Protein AF-X1DHQ3-F1 (afdb_monomer_lite)

Radius of gyration: 14.54 Å; chains: 1; bounding box: 29×19×43 Å

Organism: NCBI:txid412755

Secondary structure (DSSP, 8-state):
-HHHHHHHHHHHHHHHHHHHHHHHHHHHHHHS-TTTHHHHHHHHHHHHHHHHHHHHTT-

Sequence (59 aa):
AKQANMRAKLRTDMAYYAIHHPAVLRAALRQAPEAVKPALLRAIAVSEANYEKALEALD

Structure (mmCIF, N/CA/C/O backbone):
data_AF-X1DHQ3-F1
#
_entry.id   AF-X1DHQ3-F1
#
loop_
_atom_site.group_PDB
_atom_site.id
_atom_site.type_symbol
_atom_site.label_atom_id
_atom_site.label_alt_id
_atom_site.label_comp_id
_atom_site.label_asym_id
_atom_site.label_entity_id
_atom_site.label_seq_id
_atom_site.pdbx_PDB_ins_code
_atom_site.Cartn_x
_atom_site.Cartn_y
_atom_site.Cartn_z
_atom_site.occupancy
_atom_site.B_iso_or_equiv
_atom_site.auth_seq_id
_atom_site.auth_comp_id
_atom_site.auth_asym_id
_atom_site.auth_atom_id
_atom_site.pdbx_PDB_model_num
ATOM 1 N N . ALA A 1 1 ? 16.790 -8.134 -24.556 1.00 61.12 1 ALA A N 1
ATOM 2 C CA . ALA A 1 1 ? 15.674 -9.109 -24.552 1.00 61.12 1 ALA A CA 1
ATOM 3 C C . ALA A 1 1 ? 15.309 -9.614 -23.145 1.00 61.12 1 ALA A C 1
ATOM 5 O O . ALA A 1 1 ? 14.199 -9.357 -22.705 1.00 61.12 1 ALA A O 1
ATOM 6 N N . LYS A 1 2 ? 16.215 -10.269 -22.394 1.00 63.06 2 LYS A N 1
ATOM 7 C CA . LYS A 1 2 ? 15.908 -10.846 -21.060 1.00 63.06 2 LYS A CA 1
ATOM 8 C C . LYS A 1 2 ? 15.556 -9.803 -19.981 1.00 63.06 2 LYS 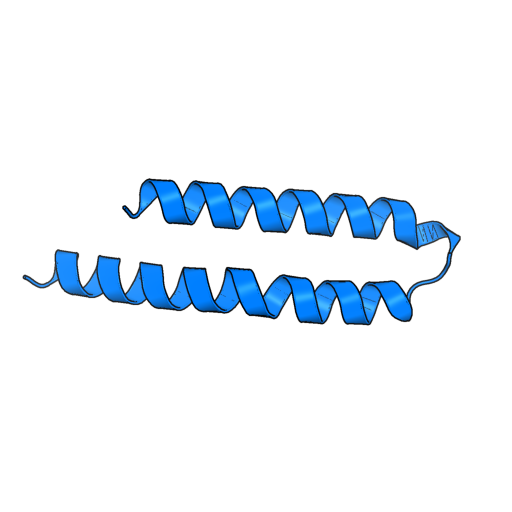A C 1
ATOM 10 O O . LYS A 1 2 ? 14.607 -9.985 -19.231 1.00 63.06 2 LYS A O 1
ATOM 15 N N . GLN A 1 3 ? 16.286 -8.687 -19.957 1.00 64.38 3 GLN A N 1
ATOM 16 C CA . GLN A 1 3 ? 16.113 -7.610 -18.972 1.00 64.38 3 GLN A CA 1
ATOM 17 C C . GLN A 1 3 ? 14.801 -6.824 -19.169 1.00 64.38 3 GLN A C 1
ATOM 19 O O . GLN A 1 3 ? 14.119 -6.508 -18.202 1.00 64.38 3 GLN A O 1
ATOM 24 N N . ALA A 1 4 ? 14.406 -6.581 -20.424 1.00 68.31 4 ALA A N 1
ATOM 25 C CA . ALA A 1 4 ? 13.135 -5.932 -20.760 1.00 68.31 4 ALA A CA 1
ATOM 26 C C . ALA A 1 4 ? 11.922 -6.782 -20.339 1.00 68.31 4 ALA A C 1
ATOM 28 O O . ALA A 1 4 ? 10.948 -6.249 -19.822 1.00 68.31 4 ALA A O 1
ATOM 29 N N . ASN A 1 5 ? 12.011 -8.110 -20.479 1.00 78.19 5 ASN A N 1
ATOM 30 C CA . ASN A 1 5 ? 10.966 -9.034 -20.031 1.00 78.19 5 ASN A CA 1
ATOM 31 C C . ASN A 1 5 ? 10.856 -9.067 -18.489 1.00 78.19 5 ASN A C 1
ATOM 33 O O . ASN A 1 5 ? 9.759 -9.017 -17.943 1.00 78.19 5 ASN A O 1
ATOM 37 N N . MET A 1 6 ? 11.989 -9.030 -17.773 1.00 80.19 6 MET A N 1
ATOM 38 C CA . MET A 1 6 ? 11.991 -8.903 -16.306 1.00 80.19 6 MET A CA 1
ATOM 39 C C . MET A 1 6 ? 11.399 -7.570 -15.827 1.00 80.19 6 MET A C 1
ATOM 41 O O . MET A 1 6 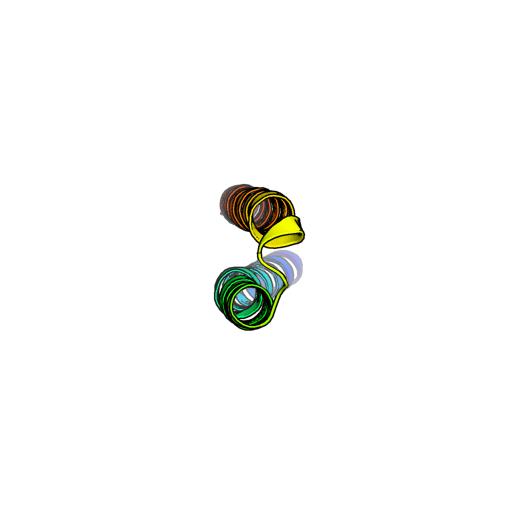? 10.617 -7.575 -14.882 1.00 80.19 6 MET A O 1
ATOM 45 N N . ARG A 1 7 ? 11.719 -6.445 -16.487 1.00 80.44 7 ARG A N 1
ATOM 46 C CA . ARG A 1 7 ? 11.119 -5.134 -16.171 1.00 80.44 7 ARG A CA 1
ATOM 47 C C . ARG A 1 7 ? 9.616 -5.116 -16.440 1.00 80.44 7 ARG A C 1
ATOM 49 O O . ARG A 1 7 ? 8.870 -4.636 -15.597 1.00 80.44 7 ARG A O 1
ATOM 56 N N . ALA A 1 8 ? 9.167 -5.694 -17.555 1.00 83.88 8 ALA A N 1
ATOM 57 C CA . ALA A 1 8 ? 7.744 -5.812 -17.868 1.00 83.88 8 ALA A CA 1
ATOM 58 C C . ALA A 1 8 ? 6.994 -6.652 -16.821 1.00 83.88 8 ALA A C 1
ATOM 60 O O . ALA A 1 8 ? 5.958 -6.221 -16.323 1.00 83.88 8 ALA A O 1
ATOM 61 N N . LYS A 1 9 ? 7.553 -7.802 -16.419 1.00 86.62 9 LYS A N 1
ATOM 62 C CA . LYS A 1 9 ? 6.989 -8.638 -15.350 1.00 86.62 9 LYS A CA 1
ATOM 63 C C 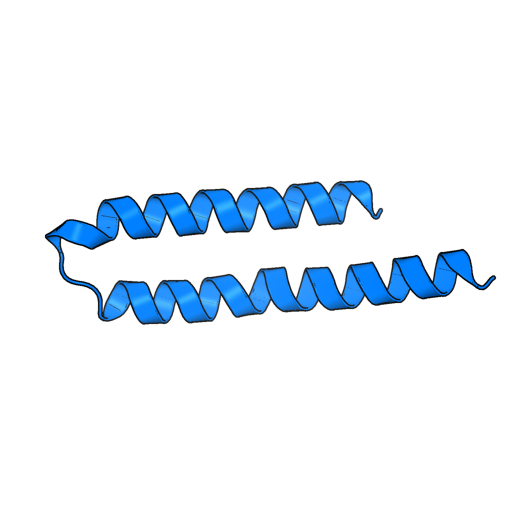. LYS A 1 9 ? 6.916 -7.885 -14.020 1.00 86.62 9 LYS A C 1
ATOM 65 O O . LYS A 1 9 ? 5.865 -7.873 -13.391 1.00 86.62 9 LYS A O 1
ATOM 70 N N . LEU A 1 10 ? 8.006 -7.226 -13.623 1.00 87.25 10 LEU A N 1
ATOM 71 C CA . LEU A 1 10 ? 8.058 -6.446 -12.388 1.00 87.25 10 LEU A CA 1
ATOM 72 C C . LEU A 1 10 ? 7.020 -5.318 -12.394 1.00 87.25 10 LEU A C 1
ATOM 74 O O . LEU A 1 10 ? 6.332 -5.120 -11.401 1.00 87.25 10 LEU A O 1
ATOM 78 N N . ARG A 1 11 ? 6.853 -4.627 -13.524 1.00 84.56 11 ARG A N 1
ATOM 79 C CA . ARG A 1 11 ? 5.826 -3.597 -13.693 1.00 84.56 11 ARG A CA 1
ATOM 80 C C . ARG A 1 11 ? 4.417 -4.165 -13.519 1.00 84.56 11 ARG A C 1
ATOM 82 O O . ARG A 1 11 ? 3.616 -3.575 -12.802 1.00 84.56 11 ARG A O 1
ATOM 89 N N . THR A 1 12 ? 4.116 -5.305 -14.145 1.00 86.88 12 THR A N 1
ATOM 90 C CA . THR A 1 12 ? 2.816 -5.979 -13.997 1.00 86.88 12 THR A CA 1
ATOM 91 C C . THR A 1 12 ? 2.550 -6.376 -12.547 1.00 86.88 12 THR A C 1
ATOM 93 O O . THR A 1 12 ? 1.474 -6.080 -12.029 1.00 86.88 12 THR A O 1
ATOM 96 N N . ASP A 1 13 ? 3.531 -6.983 -11.876 1.00 86.38 13 ASP A N 1
ATOM 97 C CA . ASP A 1 13 ? 3.409 -7.383 -10.473 1.00 86.38 13 ASP A CA 1
ATOM 98 C C . ASP A 1 13 ? 3.197 -6.148 -9.577 1.00 86.38 13 ASP A C 1
ATOM 100 O O . ASP A 1 13 ? 2.313 -6.130 -8.721 1.00 86.38 13 ASP A O 1
ATOM 104 N N . MET A 1 14 ? 3.947 -5.068 -9.807 1.00 83.88 14 MET A N 1
ATOM 105 C CA . MET A 1 14 ? 3.806 -3.822 -9.054 1.00 83.88 14 MET A CA 1
ATOM 106 C C . MET A 1 14 ? 2.462 -3.132 -9.274 1.00 83.88 14 MET A C 1
ATOM 108 O O . MET A 1 14 ? 1.869 -2.674 -8.301 1.00 83.88 14 MET A O 1
ATOM 112 N N . ALA A 1 15 ? 1.946 -3.105 -10.504 1.00 82.56 15 ALA A N 1
ATOM 113 C CA . ALA A 1 15 ? 0.619 -2.565 -10.795 1.00 82.56 15 ALA A CA 1
ATOM 114 C C 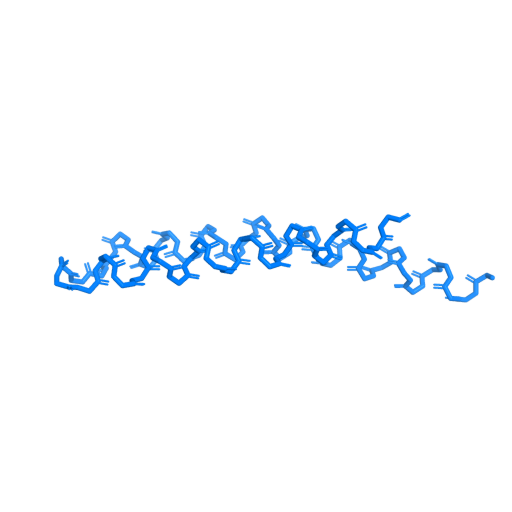. ALA A 1 15 ? -0.480 -3.380 -10.096 1.00 82.56 15 ALA A C 1
ATOM 116 O O . ALA A 1 15 ? -1.404 -2.815 -9.512 1.00 82.56 15 ALA A O 1
ATOM 117 N N . TYR A 1 16 ? -0.343 -4.709 -10.086 1.00 86.62 16 TYR A N 1
ATOM 118 C CA . TYR A 1 16 ? -1.245 -5.599 -9.361 1.00 86.62 16 TYR A CA 1
ATOM 119 C C . TYR A 1 16 ? -1.243 -5.295 -7.852 1.00 86.62 16 TYR A C 1
ATOM 121 O O . TYR A 1 16 ? -2.300 -5.068 -7.258 1.00 86.62 16 TYR A O 1
ATOM 129 N N . TYR A 1 17 ? -0.067 -5.220 -7.220 1.00 82.31 17 TYR A N 1
ATOM 130 C CA . TYR A 1 17 ? 0.031 -4.933 -5.785 1.00 82.31 17 TYR A CA 1
ATOM 131 C C . TYR A 1 17 ? -0.422 -3.514 -5.424 1.00 82.31 17 TYR A C 1
ATOM 133 O O . TYR A 1 17 ? -1.081 -3.344 -4.397 1.00 82.31 17 TYR A O 1
ATOM 141 N N . ALA A 1 18 ? -0.152 -2.523 -6.277 1.00 78.56 18 ALA A N 1
ATOM 142 C CA . ALA A 1 18 ? -0.614 -1.148 -6.097 1.00 78.56 18 ALA A CA 1
ATOM 143 C C . ALA A 1 18 ? -2.148 -1.040 -6.055 1.00 78.56 18 ALA A C 1
ATOM 145 O O . ALA A 1 18 ? -2.680 -0.181 -5.361 1.00 78.56 18 ALA A O 1
ATOM 146 N N . ILE A 1 19 ? -2.870 -1.931 -6.744 1.00 81.12 19 ILE A N 1
ATOM 147 C CA . ILE A 1 19 ? -4.341 -1.971 -6.743 1.00 81.12 19 ILE A CA 1
ATOM 148 C C . ILE A 1 19 ? -4.875 -2.805 -5.569 1.00 81.12 19 ILE A C 1
ATOM 150 O O . ILE A 1 19 ? -5.802 -2.392 -4.866 1.00 81.12 19 ILE A O 1
ATOM 154 N N . HIS A 1 20 ? -4.303 -3.989 -5.335 1.00 84.06 20 HIS A N 1
ATOM 155 C CA . HIS A 1 20 ? -4.872 -4.951 -4.390 1.00 84.06 20 HIS A CA 1
ATOM 156 C C . HIS A 1 20 ? -4.489 -4.699 -2.928 1.00 84.06 20 HIS A C 1
ATOM 158 O O . HIS A 1 20 ? -5.327 -4.900 -2.045 1.00 84.06 20 HIS A O 1
ATOM 164 N N . HIS A 1 21 ? -3.274 -4.223 -2.635 1.00 83.75 21 HIS A N 1
ATOM 165 C CA . HIS A 1 21 ? -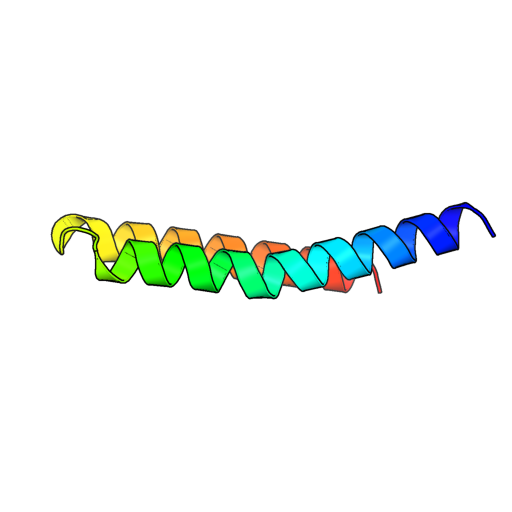2.874 -3.944 -1.251 1.00 83.75 21 HIS A CA 1
ATOM 166 C C . HIS A 1 21 ? -3.712 -2.837 -0.602 1.00 83.75 21 HIS A C 1
ATOM 168 O O . HIS A 1 21 ? -4.195 -3.052 0.514 1.00 83.75 21 HIS A O 1
ATOM 174 N N . PRO A 1 22 ? -4.002 -1.703 -1.266 1.00 81.44 22 PRO A N 1
ATOM 175 C CA . PRO A 1 22 ? -4.870 -0.695 -0.674 1.00 81.44 22 PRO A CA 1
ATOM 176 C C . PRO A 1 22 ? -6.294 -1.185 -0.423 1.00 81.44 22 PRO A C 1
ATOM 178 O O . PRO A 1 22 ? -6.910 -0.777 0.557 1.00 81.44 22 PRO A O 1
ATOM 181 N N . ALA A 1 23 ? -6.829 -2.086 -1.253 1.00 83.44 23 ALA A N 1
ATOM 182 C CA . ALA A 1 23 ? -8.147 -2.676 -1.021 1.00 83.44 23 ALA A CA 1
ATOM 183 C C . ALA A 1 23 ? -8.180 -3.513 0.270 1.00 83.44 23 ALA A C 1
ATOM 185 O O . ALA A 1 23 ? -9.100 -3.367 1.081 1.00 83.44 23 ALA A O 1
ATOM 186 N N . VAL A 1 24 ? -7.149 -4.334 0.497 1.00 85.38 24 VAL A N 1
ATOM 187 C CA . VAL A 1 24 ? -6.997 -5.139 1.721 1.00 85.38 24 VAL A CA 1
ATOM 188 C C . VAL A 1 24 ? -6.795 -4.242 2.942 1.00 85.38 24 VAL A C 1
ATOM 190 O O . VAL A 1 24 ? -7.466 -4.419 3.959 1.00 85.38 24 VAL A O 1
ATOM 193 N N . LEU A 1 25 ? -5.940 -3.224 2.838 1.00 82.94 25 LEU A N 1
ATOM 194 C CA . LEU A 1 25 ? -5.683 -2.304 3.944 1.00 82.94 25 LEU A CA 1
ATOM 195 C C . LEU A 1 25 ? -6.905 -1.433 4.274 1.00 82.94 25 LEU A C 1
ATOM 197 O O . LEU A 1 25 ? -7.198 -1.211 5.446 1.00 82.94 25 LEU A O 1
ATOM 201 N N . ARG A 1 26 ? -7.681 -0.997 3.273 1.00 84.75 26 ARG A N 1
ATOM 202 C CA . ARG A 1 26 ? -8.973 -0.319 3.484 1.00 84.75 26 ARG A CA 1
ATOM 203 C C . ARG A 1 26 ? -9.996 -1.250 4.138 1.00 84.75 26 ARG A C 1
ATOM 205 O O . ARG A 1 26 ? -10.780 -0.804 4.974 1.00 84.75 26 ARG A O 1
ATOM 212 N N . ALA A 1 27 ? -9.994 -2.541 3.805 1.00 87.94 27 ALA A N 1
ATOM 213 C CA . ALA A 1 27 ? -10.845 -3.523 4.473 1.00 87.94 27 ALA A CA 1
ATOM 214 C C . ALA A 1 27 ? -10.445 -3.741 5.942 1.00 87.94 27 ALA A C 1
ATOM 216 O O . ALA A 1 27 ? -11.330 -3.846 6.795 1.00 87.94 27 ALA A O 1
ATOM 217 N N . ALA A 1 28 ? -9.144 -3.746 6.245 1.00 85.56 28 ALA A N 1
ATOM 218 C CA . ALA A 1 28 ? -8.636 -3.770 7.615 1.00 85.56 28 ALA A CA 1
ATOM 219 C C . ALA A 1 28 ? -8.993 -2.478 8.370 1.00 85.56 28 ALA A C 1
ATOM 221 O O . ALA A 1 28 ? -9.446 -2.536 9.508 1.00 85.56 28 ALA A O 1
ATOM 222 N N . LEU A 1 29 ? -8.899 -1.316 7.713 1.00 88.00 29 LEU A N 1
ATOM 223 C CA . LEU A 1 29 ? -9.282 -0.021 8.280 1.00 88.00 29 LEU A CA 1
ATOM 224 C C . LEU A 1 29 ? -10.754 0.033 8.702 1.00 88.00 29 LEU A C 1
ATOM 226 O O . LEU A 1 29 ? -11.066 0.598 9.748 1.00 88.00 29 LEU A O 1
ATOM 230 N N . ARG A 1 30 ? -11.657 -0.576 7.924 1.00 89.62 30 ARG A N 1
ATOM 231 C CA . ARG A 1 30 ? -13.083 -0.664 8.285 1.00 89.62 30 ARG A CA 1
ATOM 232 C C . ARG A 1 30 ? -13.323 -1.434 9.585 1.00 89.62 30 ARG A C 1
ATOM 234 O O . ARG A 1 30 ? -14.278 -1.125 10.286 1.00 89.62 30 ARG A O 1
ATOM 241 N N . GLN A 1 31 ? -12.471 -2.409 9.891 1.00 92.38 31 GLN A N 1
ATOM 242 C CA . GLN A 1 31 ? -12.574 -3.265 11.078 1.00 92.38 31 GLN A CA 1
ATOM 243 C C . GLN A 1 31 ? -11.727 -2.759 12.255 1.00 92.38 31 GLN A C 1
ATOM 245 O O . GLN A 1 31 ? -11.866 -3.248 13.373 1.00 92.38 31 GLN A O 1
ATOM 250 N N . ALA A 1 32 ? -10.838 -1.794 12.016 1.00 90.38 32 ALA A N 1
ATOM 251 C CA . ALA A 1 32 ? -9.916 -1.294 13.019 1.00 90.38 32 ALA A CA 1
ATOM 252 C C . ALA A 1 32 ? -10.631 -0.419 14.073 1.00 90.38 32 ALA A C 1
ATOM 254 O O . ALA A 1 32 ? -11.549 0.331 13.725 1.00 90.38 32 ALA A O 1
ATOM 255 N N . PRO A 1 33 ? -10.191 -0.445 15.346 1.00 93.75 33 PRO A N 1
ATOM 256 C CA . PRO A 1 33 ? -10.676 0.478 16.372 1.00 93.75 33 PRO A CA 1
ATOM 257 C C . PRO A 1 33 ? -10.502 1.948 15.963 1.00 93.75 33 PRO A C 1
ATOM 259 O O . PRO A 1 33 ? -9.473 2.312 15.394 1.00 93.75 33 PRO A O 1
ATOM 262 N N . GLU A 1 34 ? -11.458 2.816 16.315 1.00 92.12 34 GLU A N 1
ATOM 263 C CA . GLU A 1 34 ? -11.418 4.251 15.964 1.00 92.12 34 GLU A CA 1
ATOM 264 C C . GLU A 1 34 ? -10.100 4.930 16.364 1.00 92.12 34 GLU A C 1
ATOM 266 O O . GLU A 1 34 ? -9.537 5.704 15.594 1.00 92.12 34 GLU A O 1
ATOM 271 N N . ALA A 1 35 ? -9.546 4.562 17.524 1.00 93.94 35 ALA A N 1
ATOM 272 C CA . ALA A 1 35 ? -8.289 5.107 18.033 1.00 93.94 35 ALA A CA 1
ATOM 273 C C . ALA A 1 35 ? -7.079 4.870 17.104 1.00 93.94 35 ALA A C 1
ATOM 275 O O . ALA A 1 35 ? -6.140 5.664 17.115 1.00 93.94 35 ALA A O 1
ATOM 276 N N . VAL A 1 36 ? -7.085 3.804 16.293 1.00 91.50 36 VAL A N 1
ATOM 277 C CA . VAL A 1 36 ? -5.952 3.447 15.416 1.00 91.50 36 VAL A CA 1
ATOM 278 C C . VAL A 1 36 ? -6.191 3.785 13.943 1.00 91.50 36 VAL A C 1
ATOM 280 O O . VAL A 1 36 ? -5.235 3.809 13.162 1.00 91.50 36 VAL A O 1
ATOM 283 N N . LYS A 1 37 ? -7.432 4.098 13.543 1.00 90.69 37 LYS A N 1
ATOM 284 C CA . LYS A 1 37 ? -7.771 4.444 12.151 1.00 90.69 37 LYS A CA 1
ATOM 285 C C . LYS A 1 37 ? -6.926 5.589 11.576 1.00 90.69 37 LYS A C 1
ATOM 287 O O . LYS A 1 37 ? -6.471 5.443 10.441 1.00 90.69 37 LYS A O 1
ATOM 292 N N . PRO A 1 38 ? -6.633 6.685 12.309 1.00 92.19 38 PRO A N 1
ATOM 293 C CA . PRO A 1 38 ? -5.798 7.762 11.778 1.00 92.19 38 PRO A CA 1
ATOM 294 C C . PRO A 1 38 ? -4.367 7.313 11.458 1.00 92.19 38 PRO A C 1
ATOM 296 O O . PRO A 1 38 ? -3.803 7.721 10.444 1.00 92.19 38 PRO A O 1
ATOM 299 N N . ALA A 1 39 ? -3.779 6.457 12.298 1.00 90.88 39 ALA A N 1
ATOM 300 C CA . ALA A 1 39 ? -2.439 5.921 12.072 1.00 90.88 39 ALA A CA 1
ATOM 301 C C . ALA A 1 39 ? -2.421 4.965 10.869 1.00 90.88 39 ALA A C 1
ATOM 303 O O . ALA A 1 39 ? -1.541 5.054 10.013 1.00 90.88 39 ALA A O 1
ATOM 304 N N . LEU A 1 40 ? -3.437 4.105 10.762 1.00 88.00 40 LEU A N 1
ATOM 305 C CA . LEU A 1 40 ? -3.569 3.159 9.660 1.00 88.00 40 LEU A CA 1
ATOM 306 C C . LEU A 1 40 ? -3.817 3.864 8.315 1.00 88.00 40 LEU A C 1
ATOM 308 O O . LEU A 1 40 ? -3.219 3.485 7.312 1.00 88.00 40 LEU A O 1
ATOM 312 N N . LEU A 1 41 ? -4.613 4.938 8.294 1.00 90.44 41 LEU A N 1
ATOM 313 C CA . LEU A 1 41 ? -4.804 5.785 7.109 1.00 90.44 41 LEU A CA 1
ATOM 314 C C . LEU A 1 41 ? -3.486 6.379 6.599 1.00 90.44 41 LEU A C 1
ATOM 316 O O . LEU A 1 41 ? -3.229 6.358 5.397 1.00 90.44 41 LEU A O 1
ATOM 320 N N . ARG A 1 42 ? -2.627 6.871 7.501 1.00 90.88 42 ARG A N 1
ATOM 321 C CA . ARG A 1 42 ? -1.306 7.399 7.124 1.00 90.88 42 ARG A CA 1
ATOM 322 C C . ARG A 1 42 ? -0.413 6.312 6.532 1.00 90.88 42 ARG A C 1
ATOM 324 O O . ARG A 1 42 ? 0.244 6.558 5.526 1.00 90.88 42 ARG A O 1
ATOM 331 N N . ALA A 1 43 ? -0.414 5.115 7.119 1.00 87.88 43 ALA A N 1
ATOM 332 C CA . ALA A 1 43 ? 0.356 3.987 6.600 1.00 87.88 43 ALA A CA 1
ATOM 333 C C . ALA A 1 43 ? -0.100 3.577 5.187 1.00 87.88 43 ALA A C 1
ATOM 335 O O . ALA A 1 43 ? 0.739 3.327 4.323 1.00 87.88 43 ALA A O 1
ATOM 336 N N . ILE A 1 44 ? -1.415 3.578 4.930 1.00 87.44 44 ILE A N 1
ATOM 337 C CA . ILE A 1 44 ? -1.982 3.317 3.597 1.00 87.44 44 ILE A CA 1
A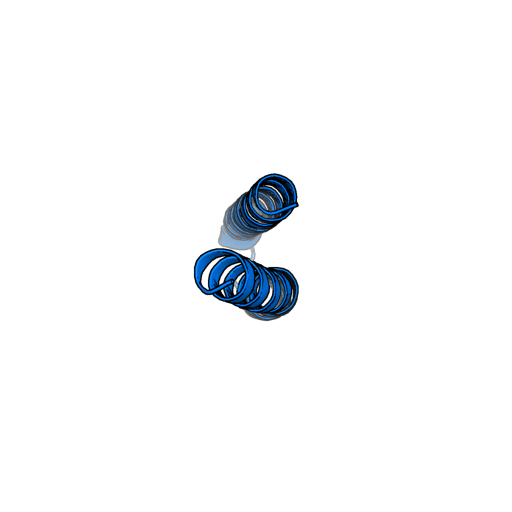TOM 338 C C . ILE A 1 44 ? -1.512 4.370 2.595 1.00 87.44 44 ILE A C 1
ATOM 340 O O . ILE A 1 44 ? -0.995 4.004 1.545 1.00 87.44 44 ILE A O 1
ATOM 344 N N . ALA A 1 45 ? -1.626 5.656 2.937 1.00 89.31 45 ALA A N 1
ATOM 345 C CA . ALA A 1 45 ? -1.224 6.744 2.048 1.00 89.31 45 ALA A CA 1
ATOM 346 C C . ALA A 1 45 ? 0.273 6.689 1.689 1.00 89.31 45 ALA A C 1
ATOM 348 O O . ALA A 1 45 ? 0.642 6.871 0.531 1.00 89.31 45 ALA A O 1
ATOM 349 N N . VAL A 1 46 ? 1.143 6.384 2.661 1.00 89.44 46 VAL A N 1
ATOM 350 C CA . VAL A 1 46 ? 2.585 6.196 2.415 1.00 89.44 46 VAL A CA 1
ATOM 351 C C . VAL A 1 46 ? 2.832 4.986 1.514 1.00 89.44 46 VAL A C 1
ATOM 353 O O . VAL A 1 46 ? 3.662 5.053 0.608 1.00 89.44 46 VAL A O 1
ATOM 356 N N . SER A 1 47 ? 2.109 3.887 1.738 1.00 85.56 47 SER A N 1
ATOM 357 C CA . SER A 1 47 ? 2.216 2.694 0.899 1.00 85.56 47 SER A CA 1
ATOM 358 C C . SER A 1 47 ? 1.797 2.970 -0.548 1.00 85.56 47 SER A C 1
ATOM 360 O O . SER A 1 47 ? 2.521 2.571 -1.456 1.00 85.56 47 SER A O 1
ATOM 362 N N . GLU A 1 48 ? 0.661 3.638 -0.774 1.00 88.00 48 GLU A N 1
ATOM 363 C CA . GLU A 1 48 ? 0.166 3.998 -2.113 1.00 88.00 48 GLU A CA 1
ATOM 364 C C . GLU A 1 48 ? 1.169 4.895 -2.854 1.00 88.00 48 GLU A C 1
ATOM 366 O O . GLU A 1 48 ? 1.581 4.561 -3.965 1.00 88.00 48 GLU A O 1
ATOM 371 N N . ALA A 1 49 ? 1.661 5.955 -2.201 1.00 90.06 49 ALA A N 1
ATOM 372 C CA . ALA A 1 49 ? 2.638 6.872 -2.792 1.00 90.06 49 ALA A CA 1
ATOM 373 C C . ALA A 1 49 ? 3.970 6.188 -3.157 1.00 90.06 49 ALA A C 1
ATOM 375 O O . ALA A 1 49 ? 4.628 6.563 -4.127 1.00 90.06 49 ALA A O 1
ATOM 376 N N . ASN A 1 50 ? 4.399 5.184 -2.386 1.00 88.62 50 ASN A N 1
ATOM 377 C CA . ASN A 1 50 ? 5.622 4.439 -2.688 1.00 88.62 50 ASN A CA 1
ATOM 378 C C . ASN A 1 50 ? 5.456 3.512 -3.899 1.00 88.62 50 ASN A C 1
ATOM 380 O O . ASN A 1 50 ? 6.391 3.384 -4.688 1.00 88.62 50 ASN A O 1
ATOM 384 N N . TYR A 1 51 ? 4.288 2.883 -4.062 1.00 85.94 51 TYR A N 1
ATOM 385 C CA . TYR A 1 51 ? 4.000 2.079 -5.251 1.00 85.94 51 TYR A CA 1
ATOM 386 C C . TYR A 1 51 ? 3.921 2.937 -6.514 1.00 85.94 51 TYR A C 1
ATOM 388 O O . TYR A 1 51 ? 4.473 2.536 -7.534 1.00 85.94 51 TYR A O 1
ATOM 396 N N . GLU A 1 52 ? 3.297 4.114 -6.435 1.00 86.44 52 GLU A N 1
ATOM 397 C CA . GLU A 1 52 ? 3.223 5.071 -7.545 1.00 86.44 52 GLU A CA 1
ATOM 398 C C . GLU A 1 52 ? 4.623 5.488 -8.020 1.00 86.44 52 GLU A C 1
ATOM 400 O O . GLU A 1 52 ? 4.977 5.244 -9.171 1.00 86.44 52 GLU A O 1
ATOM 405 N N . LYS A 1 53 ? 5.481 5.967 -7.109 1.00 89.12 53 LYS A N 1
ATOM 406 C CA . LYS A 1 53 ? 6.875 6.334 -7.430 1.00 89.12 53 LYS A CA 1
ATOM 407 C C . LYS A 1 53 ? 7.672 5.190 -8.044 1.00 89.12 53 LYS A C 1
ATOM 409 O O . LYS A 1 53 ? 8.504 5.389 -8.926 1.00 89.12 53 LYS A O 1
ATOM 414 N N . ALA A 1 54 ? 7.475 3.980 -7.533 1.00 87.50 54 ALA A N 1
ATOM 415 C CA . ALA A 1 54 ? 8.214 2.831 -8.016 1.00 87.50 54 ALA A CA 1
ATOM 416 C C . ALA A 1 54 ? 7.690 2.336 -9.378 1.00 87.50 54 ALA A C 1
ATOM 418 O O . ALA A 1 54 ? 8.470 1.782 -10.148 1.00 87.50 54 ALA A O 1
ATOM 419 N N . LEU A 1 55 ? 6.416 2.575 -9.712 1.00 83.81 55 LEU A N 1
ATOM 420 C CA . LEU A 1 55 ? 5.890 2.382 -11.065 1.00 83.81 55 LEU A CA 1
ATOM 421 C C . LEU A 1 55 ? 6.456 3.419 -12.042 1.00 83.81 55 LEU A C 1
ATOM 423 O O . LEU A 1 55 ? 6.915 3.025 -13.111 1.00 83.81 55 LEU A O 1
ATOM 427 N N . GLU A 1 56 ? 6.510 4.696 -11.653 1.00 86.62 56 GLU A N 1
ATOM 428 C CA . GLU A 1 56 ? 7.124 5.768 -12.457 1.00 86.62 56 GLU A CA 1
ATOM 429 C C . GLU A 1 56 ? 8.602 5.488 -12.766 1.00 86.62 56 GLU A C 1
ATOM 431 O O . GLU A 1 56 ? 9.068 5.747 -13.868 1.00 86.62 56 GLU A O 1
ATOM 436 N N . ALA A 1 57 ? 9.351 4.915 -11.819 1.00 87.88 57 ALA A N 1
ATOM 437 C CA . ALA A 1 57 ? 10.753 4.545 -12.029 1.00 87.88 57 ALA A CA 1
ATOM 438 C C . ALA A 1 57 ? 10.949 3.333 -12.966 1.00 87.88 57 ALA A C 1
ATOM 440 O O . ALA A 1 57 ? 12.075 3.043 -13.388 1.00 87.88 57 ALA A O 1
ATOM 441 N N . LEU A 1 58 ? 9.880 2.575 -13.235 1.00 80.75 58 LEU A N 1
ATOM 442 C CA . LEU A 1 58 ? 9.889 1.412 -14.121 1.00 80.75 58 LEU A CA 1
ATOM 443 C C . LEU A 1 58 ? 9.375 1.712 -15.533 1.00 80.75 58 LEU A C 1
ATOM 445 O O . LEU A 1 58 ? 9.602 0.868 -16.409 1.00 80.75 58 LEU A O 1
ATOM 449 N N . ASP A 1 59 ? 8.700 2.847 -15.735 1.00 66.81 59 ASP A N 1
ATOM 450 C CA . ASP A 1 59 ? 8.517 3.488 -17.048 1.00 66.81 59 ASP A CA 1
ATOM 451 C C . ASP A 1 59 ? 9.865 3.885 -17.678 1.00 66.81 59 ASP A C 1
ATOM 453 O O . ASP A 1 59 ? 9.953 3.812 -18.925 1.00 66.81 59 ASP A O 1
#

pLDDT: mean 84.77, std 7.14, range [61.12, 93.94]

Foldseek 3Di:
DVVLVVLVVVLVVLVVCLPVVLVVLVVVLVVDDPVCNVVSVVVSVVVNVVSVVVSVVSD